Protein AF-A0A930RG86-F1 (afdb_monomer_lite)

Secondary structure (DSSP, 8-state):
-PPPPPPPP-PPPPPPPPP-----SSHHHHHHHHHHHTTT-HHHHHHHHHHHHHH-TT-TTHHHHHHHHHHHHHHTT-HHHHHHHHHHHHHSHHHHT-HHHHHHHHHHHHHHHHHHHHHHHTT-TT--GGGS-HHHHHHHHHHHHTT-

Sequence (148 aa):
VPPCVAAPPVKSPPPAPPPAEHLPDGLDALLDIAYASAEPAPERAVAAYRKALASYPQDSYMPYLVIELSTLYKRLGNYDAALRLFDEALALPIIAKNAVMVQEFRRSRRTLHAVSDMLRARGTPALPFGEVPEDVLAAADRQAGNHT

pLDDT: mean 90.04, std 16.18, range [45.47, 98.81]

Structure (mmCIF, N/CA/C/O backbone):
data_AF-A0A930RG86-F1
#
_entry.id   AF-A0A930RG86-F1
#
loop_
_atom_site.group_PDB
_atom_site.id
_atom_site.type_symbol
_atom_site.label_atom_id
_atom_site.label_alt_id
_atom_site.label_comp_id
_atom_site.label_asym_id
_atom_site.label_entity_id
_atom_site.label_seq_id
_atom_site.pdbx_PDB_ins_code
_atom_site.Cartn_x
_atom_site.Cartn_y
_atom_site.Cartn_z
_atom_site.occupancy
_atom_site.B_iso_or_equiv
_atom_site.auth_seq_id
_atom_site.auth_comp_id
_atom_site.auth_asym_id
_atom_site.auth_atom_id
_atom_site.pdbx_PDB_model_num
ATOM 1 N N . VAL A 1 1 ? -41.980 26.098 -57.674 1.00 45.47 1 VAL A N 1
ATOM 2 C CA . VAL A 1 1 ? -40.842 26.081 -56.725 1.00 45.47 1 VAL A CA 1
ATOM 3 C C . VAL A 1 1 ? -41.325 25.424 -55.439 1.00 45.47 1 VAL A C 1
ATOM 5 O O . VAL A 1 1 ? -42.204 26.013 -54.822 1.00 45.47 1 VAL A O 1
ATOM 8 N N . PRO A 1 2 ? -40.891 24.208 -55.065 1.00 46.38 2 PRO A N 1
ATOM 9 C CA . PRO A 1 2 ? -41.100 23.708 -53.710 1.00 46.38 2 PRO A CA 1
ATOM 10 C C . PRO A 1 2 ? -39.933 24.149 -52.797 1.00 46.38 2 PRO A C 1
ATOM 12 O O . PRO A 1 2 ? -38.849 24.440 -53.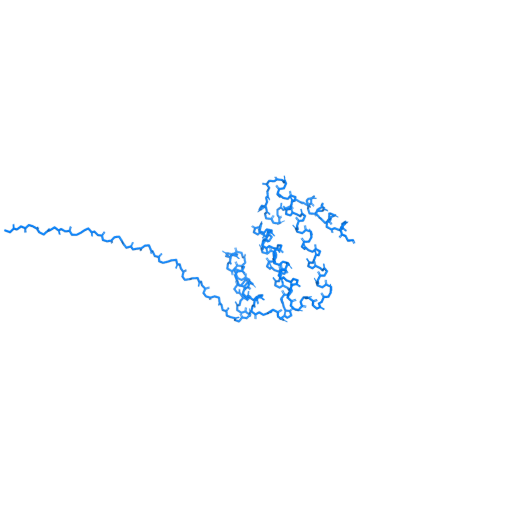311 1.00 46.38 2 PRO A O 1
ATOM 15 N N . PRO A 1 3 ? -40.135 24.250 -51.470 1.00 49.16 3 PRO A N 1
ATOM 16 C CA . PRO A 1 3 ? -39.152 24.826 -50.559 1.00 49.16 3 PRO A CA 1
ATOM 17 C C . PRO A 1 3 ? -38.133 23.777 -50.085 1.00 49.16 3 PRO A C 1
ATOM 19 O O . PRO A 1 3 ? -38.482 22.625 -49.826 1.00 49.16 3 PRO A O 1
ATOM 22 N N . CYS A 1 4 ? -36.869 24.186 -49.952 1.00 48.88 4 CYS A N 1
ATOM 23 C CA . CYS A 1 4 ? -35.814 23.383 -49.335 1.00 48.88 4 CYS A CA 1
ATOM 24 C C . CYS A 1 4 ? -36.135 23.137 -47.855 1.00 48.88 4 CYS A C 1
ATOM 26 O O . CYS A 1 4 ? -36.258 24.082 -47.076 1.00 48.88 4 CYS A O 1
ATOM 28 N N . VAL A 1 5 ? -36.237 21.869 -47.460 1.00 53.41 5 VAL A N 1
ATOM 29 C CA . VAL A 1 5 ? -36.336 21.471 -46.053 1.00 53.41 5 VAL A CA 1
ATOM 30 C C . VAL A 1 5 ? -34.931 21.512 -45.453 1.00 53.41 5 VAL A C 1
ATOM 32 O O . VAL A 1 5 ? -34.033 20.807 -45.909 1.00 53.41 5 VAL A O 1
ATOM 35 N N . ALA A 1 6 ? -34.733 22.375 -44.458 1.00 56.59 6 ALA A N 1
ATOM 36 C CA . ALA A 1 6 ? -33.487 22.484 -43.711 1.00 56.59 6 ALA A CA 1
ATOM 37 C C . ALA A 1 6 ? -33.258 21.227 -42.853 1.00 56.59 6 ALA A C 1
ATOM 39 O O . ALA A 1 6 ? -34.148 20.796 -42.119 1.00 56.59 6 ALA A O 1
ATOM 40 N N . ALA A 1 7 ? -32.061 20.646 -42.944 1.00 54.28 7 ALA A N 1
ATOM 41 C CA . ALA A 1 7 ? -31.630 19.543 -42.089 1.00 54.28 7 ALA A CA 1
ATOM 42 C C . ALA A 1 7 ? -31.360 20.033 -40.647 1.00 54.28 7 ALA A C 1
ATOM 44 O O . ALA A 1 7 ? -30.918 21.171 -40.467 1.00 54.28 7 ALA A O 1
ATOM 45 N N . PRO A 1 8 ? -31.601 19.204 -39.611 1.00 51.31 8 PRO A N 1
ATOM 46 C CA . PRO A 1 8 ? -31.370 19.592 -38.222 1.00 51.31 8 PRO A CA 1
ATOM 47 C C . PRO A 1 8 ? -29.867 19.616 -37.880 1.00 51.31 8 PRO A C 1
ATOM 49 O O . PRO A 1 8 ? -29.079 18.904 -38.509 1.00 51.31 8 PRO A O 1
ATOM 52 N N . PRO A 1 9 ? -29.444 20.402 -36.871 1.00 52.66 9 PRO A N 1
ATOM 53 C CA . PRO A 1 9 ? -28.044 20.498 -36.483 1.00 52.66 9 PRO A CA 1
ATOM 54 C C . PRO A 1 9 ? -27.581 19.188 -35.839 1.00 52.66 9 PRO A C 1
ATOM 56 O O . PRO A 1 9 ? -28.166 18.705 -34.867 1.00 52.66 9 PRO A O 1
ATOM 59 N N . VAL A 1 10 ? -26.507 18.616 -36.380 1.00 58.69 10 VAL A N 1
ATOM 60 C CA . VAL A 1 10 ? -25.837 17.451 -35.803 1.00 58.69 10 VAL A CA 1
ATOM 61 C C . VAL A 1 10 ? -25.215 17.897 -34.477 1.00 58.69 10 VAL A C 1
ATOM 63 O O . VAL A 1 10 ? -24.319 18.739 -34.463 1.00 58.69 10 VAL A O 1
ATOM 66 N N . LYS A 1 11 ? -25.714 17.382 -33.348 1.00 55.94 11 LYS A N 1
ATOM 67 C CA . LYS A 1 11 ? -25.059 17.560 -32.045 1.00 55.94 11 LYS A CA 1
ATOM 68 C C . LYS A 1 11 ? -23.664 16.945 -32.137 1.00 55.94 11 LYS A C 1
ATOM 70 O O . LYS A 1 11 ? -23.545 15.748 -32.391 1.00 55.94 11 LYS A O 1
ATOM 75 N N . SER A 1 12 ? -22.633 17.760 -31.933 1.00 56.28 12 SER A N 1
ATOM 76 C CA . SER A 1 12 ? -21.255 17.290 -31.825 1.00 56.28 12 SER A CA 1
ATOM 77 C C . SER A 1 12 ? -21.159 16.196 -30.753 1.00 56.28 12 SER A C 1
ATOM 79 O O . SER A 1 12 ? -21.779 16.343 -29.692 1.00 56.28 12 SER A O 1
ATOM 81 N N . PRO A 1 13 ? -20.414 15.104 -30.997 1.00 58.22 13 PRO A N 1
ATOM 82 C CA . PRO A 1 13 ? -20.164 14.108 -29.965 1.00 58.22 13 PRO A CA 1
ATOM 83 C C . PRO A 1 13 ? -19.441 14.758 -28.773 1.00 58.22 13 PRO A C 1
ATOM 85 O O . PRO A 1 13 ? -18.711 15.738 -28.963 1.00 58.22 13 PRO A O 1
ATOM 88 N N . PRO A 1 14 ? -19.652 14.252 -27.544 1.00 56.06 14 PRO A N 1
ATOM 89 C CA . PRO A 1 14 ? -18.933 14.749 -26.380 1.00 56.06 14 PRO A CA 1
ATOM 90 C C . PRO A 1 14 ? -17.417 14.609 -26.605 1.00 56.06 14 PRO A C 1
ATOM 92 O O . PRO A 1 14 ? -16.991 13.668 -27.285 1.00 56.06 14 PRO A O 1
ATOM 95 N N . PRO A 1 15 ? -16.602 15.535 -26.069 1.00 52.94 15 PRO A N 1
ATOM 96 C CA . PRO A 1 15 ? -15.154 15.451 -26.188 1.00 52.94 15 PRO A CA 1
ATOM 97 C C . PRO A 1 15 ? -14.675 14.102 -25.647 1.00 52.94 15 PRO A C 1
ATOM 99 O O . PRO A 1 15 ? -15.175 13.620 -24.627 1.00 52.94 15 PRO A O 1
ATOM 102 N N . ALA A 1 16 ? -13.728 13.485 -26.357 1.00 49.38 16 ALA A N 1
ATOM 103 C CA . ALA A 1 16 ? -13.086 12.259 -25.906 1.00 49.38 16 ALA A CA 1
ATOM 104 C C . ALA A 1 16 ? -12.546 12.452 -24.475 1.00 49.38 16 ALA A C 1
ATOM 106 O O . ALA A 1 16 ? -12.092 13.558 -24.155 1.00 49.38 16 ALA A O 1
ATOM 107 N N . PRO A 1 17 ? -12.584 11.414 -23.614 1.00 50.47 17 PRO A N 1
ATOM 108 C CA . PRO A 1 17 ? -11.914 11.490 -22.322 1.00 50.47 17 PRO A CA 1
ATOM 109 C C . PRO A 1 17 ? -10.454 11.906 -22.553 1.00 50.47 17 PRO A C 1
ATOM 111 O O . PRO A 1 17 ? -9.874 11.501 -23.570 1.00 50.47 17 PRO A O 1
ATOM 114 N N . PRO A 1 18 ? -9.864 12.733 -21.668 1.00 49.72 18 PRO A N 1
ATOM 115 C CA . PRO A 1 18 ? -8.477 13.144 -21.824 1.00 49.72 18 PRO A CA 1
ATOM 116 C C . PRO A 1 18 ? -7.616 11.888 -22.011 1.00 49.72 18 PRO A C 1
ATOM 118 O O . PRO A 1 18 ? -7.902 10.869 -21.368 1.00 49.72 18 PRO A O 1
ATOM 121 N N . PRO A 1 19 ? -6.619 11.913 -22.916 1.00 51.97 19 PRO A N 1
ATOM 122 C CA . PRO A 1 19 ? -5.747 10.767 -23.108 1.00 51.97 19 PRO A CA 1
ATOM 123 C C . PRO A 1 19 ? -5.214 10.378 -21.736 1.00 51.97 19 PRO A C 1
ATOM 125 O O . PRO A 1 19 ? -4.702 11.242 -21.025 1.00 51.97 19 PRO A O 1
ATOM 128 N N . ALA A 1 20 ? -5.399 9.112 -21.351 1.00 54.12 20 ALA A N 1
ATOM 129 C CA . ALA A 1 20 ? -4.788 8.563 -20.151 1.00 54.12 20 ALA A CA 1
ATOM 130 C C . ALA A 1 20 ? -3.313 8.962 -20.206 1.00 54.12 20 ALA A C 1
ATOM 132 O O . ALA A 1 20 ? -2.601 8.513 -21.107 1.00 54.12 20 ALA A O 1
ATOM 133 N N . GLU A 1 21 ? -2.911 9.914 -19.361 1.00 62.53 21 GLU A N 1
ATOM 134 C CA . GLU A 1 21 ? -1.600 10.540 -19.455 1.00 62.53 21 GLU A CA 1
ATOM 135 C C . GLU A 1 21 ? -0.562 9.428 -19.426 1.00 62.53 21 GLU A C 1
ATOM 137 O O . GLU A 1 21 ? -0.451 8.698 -18.439 1.00 62.53 21 GLU A O 1
ATOM 142 N N . HIS A 1 22 ? 0.140 9.249 -20.544 1.00 82.88 22 HIS A N 1
ATOM 143 C CA . HIS A 1 22 ? 1.054 8.134 -20.699 1.00 82.88 22 HIS A CA 1
ATOM 144 C C . HIS A 1 22 ? 2.165 8.302 -19.662 1.00 82.88 22 HIS A C 1
ATOM 146 O O . HIS A 1 22 ? 2.925 9.270 -19.708 1.00 82.88 22 HIS A O 1
ATOM 152 N N . LEU A 1 23 ? 2.215 7.405 -18.678 1.00 93.06 23 LEU A N 1
ATOM 153 C CA . LEU A 1 23 ? 3.267 7.436 -17.671 1.00 93.06 23 LEU A CA 1
ATOM 154 C C . LEU A 1 23 ? 4.611 7.116 -18.342 1.00 93.06 23 LEU A C 1
ATOM 156 O O . LEU A 1 23 ? 4.650 6.223 -19.195 1.00 93.06 23 LEU A O 1
ATOM 160 N N . PRO A 1 24 ? 5.710 7.780 -17.948 1.00 95.56 24 PRO A N 1
ATOM 161 C CA . PRO A 1 24 ? 7.042 7.468 -18.454 1.00 95.56 24 PRO A CA 1
ATOM 162 C C . PRO A 1 24 ? 7.439 6.034 -18.083 1.00 95.56 24 PRO A C 1
ATOM 164 O O . PRO A 1 24 ? 6.812 5.406 -17.230 1.00 95.56 24 PRO A O 1
ATOM 167 N N . ASP A 1 25 ? 8.460 5.492 -18.742 1.00 94.56 25 ASP A N 1
ATOM 168 C CA . ASP A 1 25 ? 8.983 4.162 -18.404 1.00 94.56 25 ASP A CA 1
ATOM 169 C C . ASP A 1 25 ? 10.068 4.228 -17.329 1.00 94.56 25 ASP A C 1
ATOM 171 O O . ASP A 1 25 ? 10.147 3.326 -16.505 1.00 94.56 25 ASP A O 1
ATOM 175 N N . GLY A 1 26 ? 10.866 5.302 -17.314 1.00 97.12 26 GLY A N 1
ATOM 176 C CA . GLY A 1 26 ? 11.996 5.464 -16.400 1.00 97.12 26 GLY A CA 1
ATOM 177 C C . GLY A 1 26 ? 11.574 5.565 -14.935 1.00 97.12 26 GLY A C 1
ATOM 178 O O . GLY A 1 26 ? 10.696 6.363 -14.605 1.00 97.12 26 GLY A O 1
ATOM 179 N N . LEU A 1 27 ? 12.243 4.795 -14.069 1.00 97.44 27 LEU A N 1
ATOM 180 C CA . LEU A 1 27 ? 11.987 4.766 -12.627 1.00 97.44 27 LEU A CA 1
ATOM 181 C C . LEU A 1 27 ? 11.993 6.174 -12.021 1.00 97.44 27 LEU A C 1
ATOM 183 O O . LEU A 1 27 ? 10.994 6.560 -11.430 1.00 97.44 27 LEU A O 1
ATOM 187 N N . ASP A 1 28 ? 13.045 6.964 -12.237 1.00 97.75 28 ASP A N 1
ATOM 188 C CA . ASP A 1 28 ? 13.160 8.315 -11.664 1.00 97.75 28 ASP A CA 1
ATOM 189 C C . ASP A 1 28 ? 11.967 9.208 -12.038 1.00 97.75 28 ASP A C 1
ATOM 191 O O . ASP A 1 28 ? 11.327 9.800 -11.174 1.00 97.75 28 ASP A O 1
ATOM 195 N N . ALA A 1 29 ? 11.580 9.217 -13.315 1.00 97.62 29 ALA A N 1
ATOM 196 C CA . ALA A 1 29 ? 10.449 10.010 -13.789 1.00 97.62 29 ALA A CA 1
ATOM 197 C C . ALA A 1 29 ? 9.101 9.515 -13.229 1.00 97.62 29 ALA A C 1
ATOM 199 O O . ALA A 1 29 ? 8.188 10.310 -12.998 1.00 97.62 29 ALA A O 1
ATOM 200 N N . LEU A 1 30 ? 8.959 8.204 -13.003 1.00 98.06 30 LEU A N 1
ATOM 201 C CA . LEU A 1 30 ? 7.796 7.649 -12.311 1.00 98.06 30 LEU A CA 1
ATOM 202 C C . LEU A 1 30 ? 7.741 8.121 -10.858 1.00 98.06 30 LEU A C 1
ATOM 204 O O . LEU A 1 30 ? 6.660 8.461 -10.381 1.00 98.06 30 LEU A O 1
ATOM 208 N N . LEU A 1 31 ? 8.881 8.177 -10.169 1.00 97.88 31 LEU A N 1
ATOM 209 C CA . LEU A 1 31 ? 8.954 8.662 -8.793 1.00 97.88 31 LEU A CA 1
ATOM 210 C C . LEU A 1 31 ? 8.648 10.155 -8.700 1.00 97.88 31 LEU A C 1
ATOM 212 O O . LEU A 1 31 ? 7.836 10.542 -7.862 1.00 97.88 31 LEU A O 1
ATOM 216 N N . ASP A 1 32 ? 9.200 10.972 -9.596 1.00 98.00 32 ASP A N 1
ATOM 217 C CA . ASP A 1 32 ? 8.900 12.406 -9.665 1.00 98.00 32 ASP A CA 1
ATOM 218 C C . ASP A 1 32 ? 7.395 12.654 -9.815 1.00 98.00 32 ASP A C 1
ATOM 220 O O . ASP A 1 32 ? 6.806 13.453 -9.083 1.00 98.00 32 ASP A O 1
ATOM 224 N N . ILE A 1 33 ? 6.740 11.915 -10.719 1.00 97.38 33 ILE A N 1
ATOM 225 C CA . ILE A 1 33 ? 5.284 11.986 -10.893 1.00 97.38 33 ILE A CA 1
ATOM 226 C C . ILE A 1 33 ? 4.565 11.532 -9.627 1.00 97.38 33 ILE A C 1
ATOM 228 O O . ILE A 1 33 ? 3.600 12.184 -9.220 1.00 97.38 33 ILE A O 1
ATOM 232 N N . ALA A 1 34 ? 4.997 10.426 -9.021 1.00 97.38 34 ALA A N 1
ATOM 233 C CA . ALA A 1 34 ? 4.343 9.874 -7.847 1.00 97.38 34 ALA A CA 1
ATOM 234 C C . ALA A 1 34 ? 4.370 10.855 -6.670 1.00 97.38 34 ALA A C 1
ATOM 236 O O . ALA A 1 34 ? 3.322 11.132 -6.088 1.00 97.38 34 ALA A O 1
ATOM 237 N N . TYR A 1 35 ? 5.525 11.461 -6.388 1.00 96.75 35 TYR A N 1
ATOM 238 C CA . TYR A 1 35 ? 5.657 12.454 -5.325 1.00 96.75 35 TYR A CA 1
ATOM 239 C C . TYR A 1 35 ? 4.892 13.739 -5.628 1.00 96.75 35 TYR A C 1
ATOM 241 O O . TYR A 1 35 ? 4.134 14.211 -4.781 1.00 96.75 35 TYR A O 1
ATOM 249 N N . ALA A 1 36 ? 5.028 14.283 -6.841 1.00 97.38 36 ALA A N 1
ATOM 250 C CA . ALA A 1 36 ? 4.334 15.511 -7.223 1.00 97.38 36 ALA A CA 1
ATOM 251 C C . ALA A 1 36 ? 2.803 15.350 -7.212 1.00 97.38 36 ALA A C 1
ATOM 253 O O . ALA A 1 36 ? 2.080 16.315 -6.969 1.00 97.38 36 ALA A O 1
ATOM 254 N N . SER A 1 37 ? 2.307 14.134 -7.461 1.00 96.75 37 SER A N 1
ATOM 255 C CA . SER A 1 37 ? 0.872 13.853 -7.573 1.00 96.75 37 SER A CA 1
ATOM 256 C C . SER A 1 37 ? 0.243 13.315 -6.286 1.00 96.75 37 SER A C 1
ATOM 258 O O . SER A 1 37 ? -0.977 13.224 -6.226 1.00 96.75 37 SER A O 1
ATOM 260 N N . ALA A 1 38 ? 1.022 12.964 -5.255 1.00 96.12 38 ALA A N 1
ATOM 261 C CA . ALA A 1 38 ? 0.523 12.224 -4.089 1.00 96.12 38 ALA A CA 1
ATOM 262 C C . ALA A 1 38 ? -0.653 12.907 -3.366 1.00 96.12 38 ALA A C 1
ATOM 264 O O . ALA A 1 38 ? -1.573 12.223 -2.915 1.00 96.12 38 ALA A O 1
ATOM 265 N N . GLU A 1 39 ? -0.631 14.236 -3.267 1.00 94.44 39 GLU A N 1
ATOM 266 C CA . GLU A 1 39 ? -1.716 15.037 -2.687 1.00 94.44 39 GLU A CA 1
ATOM 267 C C . GLU A 1 39 ? -2.703 15.582 -3.737 1.00 94.44 39 GLU A C 1
ATOM 269 O O . GLU A 1 39 ? -3.905 15.379 -3.569 1.00 94.44 39 GLU A O 1
ATOM 274 N N . PRO A 1 40 ? -2.268 16.248 -4.830 1.00 95.94 40 PRO A N 1
ATOM 275 C CA . PRO A 1 40 ? -3.212 16.891 -5.750 1.00 95.94 40 PRO A CA 1
ATOM 276 C C . PRO A 1 40 ? -3.931 15.919 -6.699 1.00 95.94 40 PRO A C 1
ATOM 278 O O . PRO A 1 40 ? -4.970 16.275 -7.250 1.00 95.94 40 PRO A O 1
ATOM 281 N N . ALA A 1 41 ? -3.377 14.725 -6.931 1.00 96.69 41 ALA A N 1
ATOM 282 C CA . ALA A 1 41 ? -3.915 13.723 -7.851 1.00 96.69 41 ALA A C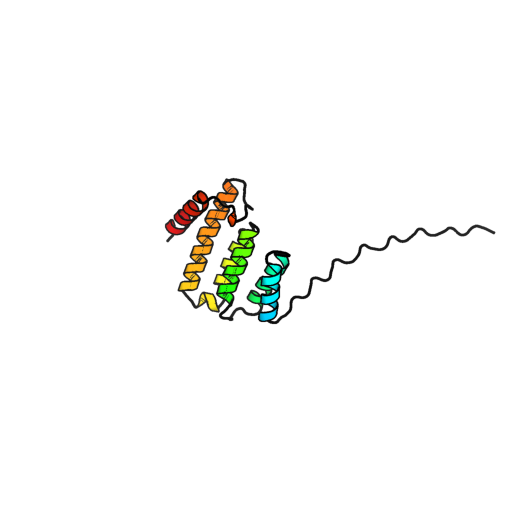A 1
ATOM 283 C C . ALA A 1 41 ? -3.500 12.303 -7.405 1.00 96.69 41 ALA A C 1
ATOM 285 O O . ALA A 1 41 ? -2.687 11.647 -8.072 1.00 96.69 41 ALA A O 1
ATOM 286 N N . PRO A 1 42 ? -4.009 11.817 -6.260 1.00 95.50 42 PRO A N 1
ATOM 287 C CA . PRO A 1 42 ? -3.535 10.583 -5.639 1.00 95.50 42 PRO A CA 1
ATOM 288 C C . PRO A 1 42 ? -3.672 9.353 -6.548 1.00 95.50 42 PRO A C 1
ATOM 290 O O . PRO A 1 42 ? -2.834 8.456 -6.494 1.00 95.50 42 PRO A O 1
ATOM 293 N N . GLU A 1 43 ? -4.655 9.310 -7.447 1.00 95.44 43 GLU A N 1
ATOM 294 C CA . GLU A 1 43 ? -4.810 8.233 -8.432 1.00 95.44 43 GLU A CA 1
ATOM 295 C C . GLU A 1 43 ? -3.646 8.195 -9.432 1.00 95.44 43 GLU A C 1
ATOM 297 O O . GLU A 1 43 ? -3.189 7.114 -9.815 1.00 95.44 43 GLU A O 1
ATOM 302 N N . ARG A 1 44 ? -3.119 9.364 -9.820 1.00 96.31 44 ARG A N 1
ATOM 303 C CA . ARG A 1 44 ? -1.940 9.479 -10.690 1.00 96.31 44 ARG A CA 1
ATOM 304 C C . ARG A 1 44 ? -0.685 8.999 -9.968 1.00 96.31 44 ARG A C 1
ATOM 306 O O . ARG A 1 44 ? 0.113 8.274 -10.562 1.00 96.31 44 ARG A O 1
ATOM 313 N N . ALA A 1 45 ? -0.544 9.323 -8.682 1.00 97.88 45 ALA A N 1
ATOM 314 C CA . ALA A 1 45 ? 0.546 8.801 -7.863 1.00 97.88 45 ALA A CA 1
ATOM 315 C C . ALA A 1 45 ? 0.471 7.277 -7.693 1.00 97.88 45 ALA A C 1
ATOM 317 O O . ALA A 1 45 ? 1.473 6.585 -7.882 1.00 97.88 45 ALA A O 1
ATOM 318 N N . VAL A 1 46 ? -0.724 6.736 -7.427 1.00 98.25 46 VAL A N 1
ATOM 319 C CA . VAL A 1 46 ? -0.958 5.284 -7.383 1.00 98.25 46 VAL A CA 1
ATOM 320 C C . VAL A 1 46 ? -0.540 4.631 -8.700 1.00 98.25 46 VAL A C 1
ATOM 322 O O . VAL A 1 46 ? 0.167 3.624 -8.679 1.00 98.25 46 VAL A O 1
ATOM 325 N N . ALA A 1 47 ? -0.949 5.189 -9.842 1.00 97.62 47 ALA A N 1
ATOM 326 C CA . ALA A 1 47 ? -0.611 4.639 -11.150 1.00 97.62 47 ALA A CA 1
ATOM 327 C C . ALA A 1 47 ? 0.909 4.630 -11.399 1.00 97.62 47 ALA A C 1
ATOM 329 O O . ALA A 1 47 ? 1.446 3.626 -11.873 1.00 97.62 47 ALA A O 1
ATOM 330 N N . ALA A 1 48 ? 1.611 5.702 -11.020 1.00 98.12 48 ALA A N 1
ATOM 331 C CA . ALA A 1 48 ? 3.061 5.804 -11.153 1.00 98.12 48 ALA A CA 1
ATOM 332 C C . ALA A 1 48 ? 3.808 4.791 -10.266 1.00 98.12 48 ALA A C 1
ATOM 334 O O . ALA A 1 48 ? 4.634 4.030 -10.776 1.00 98.12 48 ALA A O 1
ATOM 335 N N . TYR A 1 49 ? 3.459 4.687 -8.977 1.00 98.38 49 TYR A N 1
ATOM 336 C CA . TYR A 1 49 ? 4.050 3.682 -8.084 1.00 98.38 49 TYR A CA 1
ATOM 337 C C . TYR A 1 49 ? 3.769 2.248 -8.550 1.00 98.38 49 TYR A C 1
ATOM 339 O O . TYR A 1 49 ? 4.664 1.403 -8.526 1.00 98.38 49 TYR A O 1
ATOM 347 N N . ARG A 1 50 ? 2.548 1.956 -9.018 1.00 98.19 50 ARG A N 1
ATOM 348 C CA . ARG A 1 50 ? 2.197 0.628 -9.548 1.00 98.19 50 ARG A CA 1
ATOM 349 C C . ARG A 1 50 ? 3.010 0.280 -10.791 1.00 98.19 50 ARG A C 1
ATOM 351 O O . ARG A 1 50 ? 3.510 -0.840 -10.881 1.00 98.19 50 ARG A O 1
ATOM 358 N N . LYS A 1 51 ? 3.191 1.227 -11.719 1.00 97.88 51 LYS A N 1
ATOM 359 C CA . LYS A 1 51 ? 4.042 1.014 -12.896 1.00 97.88 51 LYS A CA 1
ATOM 360 C C . LYS A 1 51 ? 5.499 0.776 -12.496 1.00 97.88 51 LYS A C 1
ATOM 362 O O . LYS A 1 51 ? 6.118 -0.127 -13.056 1.00 97.88 51 LYS A O 1
ATOM 367 N N . ALA A 1 52 ? 6.018 1.504 -11.505 1.00 98.06 52 ALA A N 1
ATOM 368 C CA . ALA A 1 52 ? 7.374 1.300 -10.998 1.00 98.06 52 ALA A CA 1
ATOM 369 C C . ALA A 1 52 ? 7.559 -0.113 -10.413 1.00 98.06 52 ALA A C 1
ATOM 371 O O . ALA A 1 52 ? 8.464 -0.829 -10.837 1.00 98.06 52 ALA A O 1
ATOM 372 N N . LEU A 1 53 ? 6.652 -0.556 -9.532 1.00 97.44 53 LEU A N 1
ATOM 373 C CA . LEU A 1 53 ? 6.691 -1.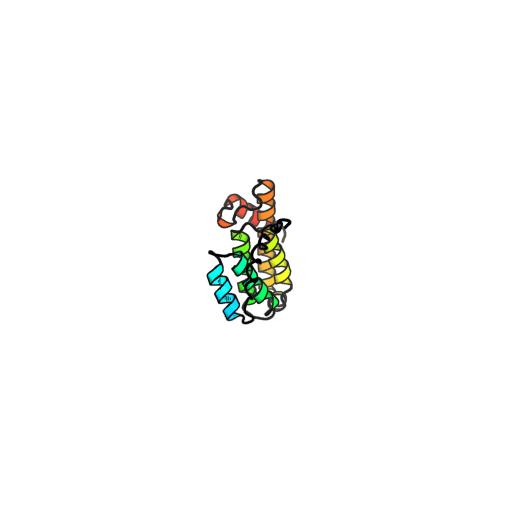901 -8.936 1.00 97.44 53 LEU A CA 1
ATOM 374 C C . LEU A 1 53 ? 6.637 -3.017 -9.989 1.00 97.44 53 LEU A C 1
ATOM 376 O O . LEU A 1 53 ? 7.345 -4.016 -9.870 1.00 97.44 53 LEU A O 1
ATOM 380 N N . ALA A 1 54 ? 5.817 -2.844 -11.028 1.00 96.75 54 ALA A N 1
ATOM 381 C CA . ALA A 1 54 ? 5.689 -3.819 -12.108 1.00 96.75 54 ALA A CA 1
ATOM 382 C C . ALA A 1 54 ? 6.908 -3.842 -13.046 1.00 96.75 54 ALA A C 1
ATOM 384 O O . ALA A 1 54 ? 7.295 -4.908 -13.524 1.00 96.75 54 ALA A O 1
ATOM 385 N N . SER A 1 55 ? 7.509 -2.680 -13.316 1.00 96.94 55 SER A N 1
ATOM 386 C CA . SER A 1 55 ? 8.590 -2.541 -14.304 1.00 96.94 55 SER A CA 1
ATOM 387 C C . SER A 1 55 ? 9.973 -2.841 -13.718 1.00 96.94 55 SER A C 1
ATOM 389 O O . SER A 1 55 ? 10.870 -3.253 -14.450 1.00 96.94 55 SER A O 1
ATOM 391 N N . TYR A 1 56 ? 10.142 -2.682 -12.401 1.00 97.06 56 TYR A N 1
ATOM 392 C CA . TYR A 1 56 ? 11.434 -2.784 -11.716 1.00 97.06 56 TYR A CA 1
ATOM 393 C C . TYR A 1 56 ? 11.431 -3.769 -10.526 1.00 97.06 56 TYR A C 1
ATOM 395 O O . TYR A 1 56 ? 11.952 -3.446 -9.461 1.00 97.06 56 TYR A O 1
ATOM 403 N N . PRO A 1 57 ? 10.922 -5.010 -10.664 1.00 95.25 57 PRO A N 1
ATOM 404 C CA . PRO A 1 57 ? 10.642 -5.907 -9.529 1.00 95.25 57 PRO A CA 1
ATOM 405 C C . PRO A 1 57 ? 11.876 -6.387 -8.734 1.00 95.25 57 PRO A C 1
ATOM 407 O O . PRO A 1 57 ? 11.732 -7.020 -7.687 1.00 95.25 57 PRO A O 1
ATOM 410 N N . GLN A 1 58 ? 13.087 -6.144 -9.241 1.00 95.19 58 GLN A N 1
ATOM 411 C CA . GLN A 1 58 ? 14.361 -6.515 -8.608 1.00 95.19 58 GLN A CA 1
ATOM 412 C C . GLN A 1 58 ? 15.095 -5.319 -7.992 1.00 95.19 58 GLN A C 1
ATOM 414 O O . GLN A 1 58 ? 16.131 -5.513 -7.358 1.00 95.19 58 GLN A O 1
ATOM 419 N N . ASP A 1 59 ? 14.607 -4.097 -8.206 1.00 96.56 59 ASP A N 1
ATOM 420 C CA . ASP A 1 59 ? 15.299 -2.899 -7.749 1.00 96.56 59 ASP A CA 1
ATOM 421 C C . ASP A 1 59 ? 15.282 -2.815 -6.215 1.00 96.56 59 ASP A C 1
ATOM 423 O O . ASP A 1 59 ? 14.269 -3.085 -5.559 1.00 96.56 59 ASP A O 1
ATOM 427 N N . SER A 1 60 ? 16.416 -2.433 -5.627 1.00 95.25 60 SER A N 1
ATOM 428 C CA . SER A 1 60 ? 16.565 -2.294 -4.176 1.00 95.25 60 SER A CA 1
ATOM 429 C C . SER A 1 60 ? 15.626 -1.258 -3.556 1.00 95.25 60 SER A C 1
ATOM 431 O O . SER A 1 60 ? 15.397 -1.298 -2.349 1.00 95.25 60 SER A O 1
ATOM 433 N N . TYR A 1 61 ? 15.069 -0.351 -4.361 1.00 95.62 61 TYR A N 1
ATOM 434 C CA . TYR A 1 61 ? 14.134 0.679 -3.930 1.00 95.62 61 TYR A CA 1
ATOM 435 C C . TYR A 1 61 ? 12.690 0.165 -3.779 1.00 95.62 61 TYR A C 1
ATOM 437 O O . TYR A 1 61 ? 11.882 0.789 -3.090 1.00 95.62 61 TYR A O 1
ATOM 445 N N . MET A 1 62 ? 12.343 -0.994 -4.356 1.00 97.00 62 MET A N 1
ATOM 446 C CA . MET A 1 62 ? 10.966 -1.517 -4.339 1.00 97.00 62 MET A CA 1
ATOM 447 C C . MET A 1 62 ? 10.359 -1.691 -2.934 1.00 97.00 62 MET A C 1
ATOM 449 O O . MET A 1 62 ? 9.196 -1.322 -2.764 1.00 97.00 62 MET A O 1
ATOM 453 N N . PRO A 1 63 ? 11.078 -2.183 -1.900 1.00 97.62 63 PRO A N 1
ATOM 454 C CA . PRO A 1 63 ? 10.525 -2.269 -0.547 1.00 97.62 63 PRO A CA 1
ATOM 455 C C . PRO A 1 63 ? 10.072 -0.911 0.002 1.00 97.62 63 PRO A C 1
ATOM 457 O O . PRO A 1 63 ? 9.043 -0.830 0.669 1.00 97.62 63 PRO A O 1
ATOM 460 N N . TYR A 1 64 ? 10.803 0.160 -0.311 1.00 96.88 64 TYR A N 1
ATOM 461 C CA . TYR A 1 64 ? 10.424 1.511 0.086 1.00 96.88 64 TYR A CA 1
ATOM 462 C C . TYR A 1 64 ? 9.167 1.979 -0.664 1.00 96.88 64 TYR A C 1
ATOM 464 O O . TYR A 1 64 ? 8.235 2.487 -0.043 1.00 96.88 64 TYR A O 1
ATOM 472 N N . LEU A 1 65 ? 9.061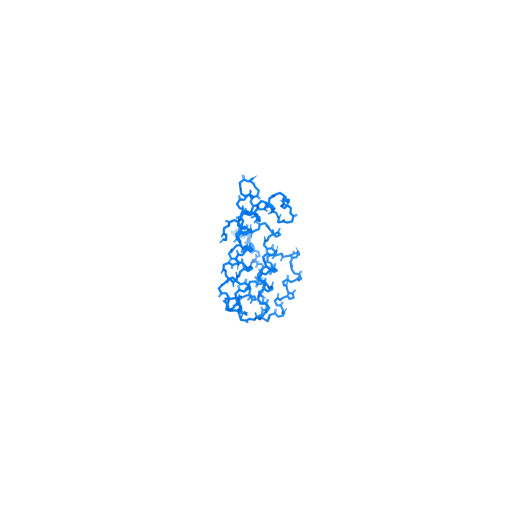 1.696 -1.967 1.00 97.88 65 LEU A N 1
ATOM 473 C CA . LEU A 1 65 ? 7.854 2.021 -2.741 1.00 97.88 65 LEU A CA 1
ATOM 474 C C . LEU A 1 65 ? 6.599 1.299 -2.256 1.00 97.88 65 LEU A C 1
ATOM 476 O O . LEU A 1 65 ? 5.511 1.872 -2.285 1.00 97.88 65 LEU A O 1
ATOM 480 N N . VAL A 1 66 ? 6.734 0.056 -1.789 1.00 98.56 66 VAL A N 1
ATOM 481 C CA . VAL A 1 66 ? 5.624 -0.671 -1.159 1.00 98.56 66 VAL A CA 1
ATOM 482 C C . VAL A 1 66 ? 5.124 0.088 0.073 1.00 98.56 66 VAL A C 1
ATOM 484 O O . VAL A 1 66 ? 3.913 0.205 0.261 1.00 98.56 66 VAL A O 1
ATOM 487 N N . ILE A 1 67 ? 6.027 0.643 0.888 1.00 98.12 67 ILE A N 1
ATOM 488 C CA . ILE A 1 67 ? 5.657 1.433 2.070 1.00 98.12 67 ILE A CA 1
ATOM 489 C C . ILE A 1 67 ? 4.926 2.713 1.649 1.00 98.12 67 ILE A C 1
ATOM 491 O O . ILE A 1 67 ? 3.824 2.958 2.145 1.00 98.12 67 ILE A O 1
ATOM 495 N N . GLU A 1 68 ? 5.473 3.480 0.704 1.00 98.19 68 GLU A N 1
ATOM 496 C CA . GLU A 1 68 ? 4.862 4.730 0.224 1.00 98.19 68 GLU A CA 1
ATOM 497 C C . GLU A 1 68 ? 3.469 4.502 -0.370 1.00 98.19 68 GLU A C 1
ATOM 499 O O . GLU A 1 68 ? 2.489 5.141 0.026 1.00 98.19 68 GLU A O 1
ATOM 504 N N . LEU A 1 69 ? 3.335 3.510 -1.252 1.00 98.69 69 LEU A N 1
ATOM 505 C CA . LEU A 1 69 ? 2.051 3.189 -1.860 1.00 98.69 69 LEU A CA 1
ATOM 506 C C . LEU A 1 69 ? 1.048 2.645 -0.828 1.00 98.69 69 LEU A C 1
ATOM 508 O O . LEU A 1 69 ? -0.143 2.952 -0.910 1.00 98.69 69 LEU A O 1
ATOM 512 N N . SER A 1 70 ? 1.501 1.889 0.180 1.00 98.69 70 SER A N 1
ATOM 513 C CA . SER A 1 70 ? 0.628 1.457 1.280 1.00 98.69 70 SER A CA 1
ATOM 514 C C . SER A 1 70 ? 0.120 2.645 2.103 1.00 98.69 70 SER A C 1
ATOM 516 O O . SER A 1 70 ? -1.062 2.687 2.448 1.00 98.69 70 SER A O 1
ATOM 518 N N . THR A 1 71 ? 0.974 3.639 2.367 1.00 98.25 71 THR A N 1
ATOM 519 C CA . THR A 1 71 ? 0.614 4.876 3.073 1.00 98.25 71 THR A CA 1
ATOM 520 C C . THR A 1 71 ? -0.403 5.681 2.277 1.00 98.25 71 THR A C 1
ATOM 522 O O . THR A 1 71 ? -1.403 6.128 2.841 1.00 98.25 71 THR A O 1
ATOM 525 N N . LEU A 1 72 ? -0.210 5.795 0.962 1.00 98.56 72 LEU A N 1
ATOM 526 C CA . LEU A 1 72 ? -1.156 6.453 0.067 1.00 98.56 72 LEU A CA 1
ATOM 527 C C . LEU A 1 72 ? -2.525 5.758 0.086 1.00 98.56 72 LEU A C 1
ATOM 529 O O . LEU A 1 72 ? -3.542 6.410 0.314 1.00 98.56 72 LEU A O 1
ATOM 533 N N . TYR A 1 73 ? -2.573 4.430 -0.052 1.00 98.81 73 TYR A N 1
ATOM 534 C CA . TYR A 1 73 ? -3.837 3.689 0.043 1.00 98.81 73 TYR A CA 1
ATOM 535 C C . TYR A 1 73 ? -4.525 3.846 1.400 1.00 98.81 73 TYR A C 1
ATOM 537 O O . TYR A 1 73 ? -5.739 4.029 1.453 1.00 98.81 73 TYR A O 1
ATOM 545 N N . LYS A 1 74 ? -3.758 3.820 2.492 1.00 98.62 74 LYS A N 1
ATOM 546 C CA . LYS A 1 74 ? -4.254 4.054 3.853 1.00 98.62 74 LYS A CA 1
ATOM 547 C C . LYS A 1 74 ? -4.859 5.451 4.012 1.00 98.62 74 LYS A C 1
ATOM 549 O O . LYS A 1 74 ? -5.925 5.582 4.609 1.00 98.62 74 LYS A O 1
ATOM 554 N N . ARG A 1 75 ? -4.220 6.488 3.461 1.00 98.00 75 ARG A N 1
ATOM 555 C CA . ARG A 1 75 ? -4.752 7.862 3.464 1.00 98.00 75 ARG A CA 1
ATOM 556 C C . ARG A 1 75 ? -6.068 7.963 2.692 1.00 98.00 75 ARG A C 1
ATOM 558 O O . ARG A 1 75 ? -6.978 8.639 3.144 1.00 98.00 75 ARG A O 1
ATOM 565 N N . LEU A 1 76 ? -6.194 7.233 1.587 1.00 98.00 76 LEU A N 1
ATOM 566 C CA . LEU A 1 76 ? -7.427 7.153 0.796 1.00 98.00 76 LEU A CA 1
ATOM 567 C C . LEU A 1 76 ? -8.514 6.259 1.426 1.00 98.00 76 LEU A C 1
ATOM 569 O O . LEU A 1 76 ? -9.556 6.052 0.809 1.00 98.00 76 LEU A O 1
ATOM 573 N N . GLY A 1 77 ? -8.264 5.653 2.594 1.00 98.31 77 GLY A N 1
ATOM 574 C CA . GLY A 1 77 ? -9.172 4.675 3.205 1.00 98.31 77 GLY A CA 1
ATOM 575 C C . GLY A 1 77 ? -9.308 3.370 2.405 1.00 98.31 77 GLY A C 1
ATOM 576 O O . GLY A 1 77 ? -10.197 2.562 2.668 1.00 98.31 77 GLY A O 1
ATOM 577 N N . ASN A 1 78 ? -8.437 3.130 1.419 1.00 98.50 78 ASN A N 1
ATOM 578 C CA . ASN A 1 78 ? -8.493 1.969 0.535 1.00 98.50 78 ASN A CA 1
ATOM 579 C C . ASN A 1 78 ? -7.679 0.795 1.101 1.00 98.50 78 ASN A C 1
ATOM 581 O O . ASN A 1 78 ? -6.634 0.399 0.574 1.00 98.50 78 ASN A O 1
ATOM 585 N N . TYR A 1 79 ? -8.172 0.234 2.202 1.00 98.62 79 TYR A N 1
ATOM 586 C CA . TYR A 1 79 ? -7.514 -0.860 2.917 1.00 98.62 79 TYR A CA 1
ATOM 587 C C . TYR A 1 79 ? -7.362 -2.133 2.081 1.00 98.62 79 TYR A C 1
ATOM 589 O O . TYR A 1 79 ? -6.338 -2.807 2.174 1.00 98.62 79 TYR A O 1
ATOM 597 N N . ASP A 1 80 ? -8.323 -2.430 1.207 1.00 98.56 80 ASP A N 1
ATOM 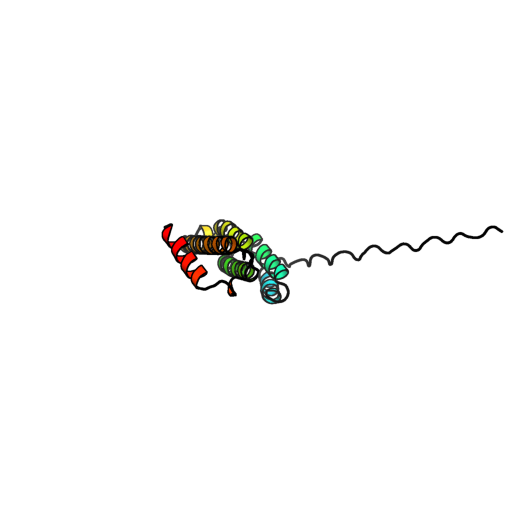598 C CA . ASP A 1 80 ? -8.266 -3.614 0.345 1.00 98.56 80 ASP A CA 1
ATOM 599 C C . ASP A 1 80 ? -7.131 -3.529 -0.680 1.00 98.56 80 ASP A C 1
ATOM 601 O O . ASP A 1 80 ? -6.432 -4.516 -0.925 1.00 98.56 80 ASP A O 1
ATOM 605 N N . ALA A 1 81 ? -6.893 -2.350 -1.265 1.00 98.56 81 ALA A N 1
ATOM 606 C CA . ALA A 1 81 ? -5.769 -2.161 -2.175 1.00 98.56 81 ALA A CA 1
ATOM 607 C C . ALA A 1 81 ? -4.415 -2.240 -1.454 1.00 98.56 81 ALA A C 1
ATOM 609 O O . ALA A 1 81 ? -3.476 -2.811 -2.012 1.00 98.56 81 ALA A O 1
ATOM 610 N N . ALA A 1 82 ? -4.324 -1.733 -0.221 1.00 98.69 82 ALA A N 1
ATOM 611 C CA . ALA A 1 82 ? -3.125 -1.856 0.606 1.00 98.69 82 ALA A CA 1
ATOM 612 C C . ALA A 1 82 ? -2.841 -3.313 1.020 1.00 98.69 82 ALA A C 1
ATOM 614 O O . ALA A 1 82 ? -1.695 -3.752 0.981 1.00 98.69 82 ALA A O 1
ATOM 615 N N . LEU A 1 83 ? -3.870 -4.092 1.368 1.00 98.75 83 LEU A N 1
ATOM 616 C CA . LEU A 1 83 ? -3.714 -5.513 1.694 1.00 98.75 83 LEU A CA 1
ATOM 617 C C . LEU A 1 83 ? -3.244 -6.325 0.482 1.00 98.75 83 LEU A C 1
ATOM 619 O O . LEU A 1 83 ? -2.276 -7.076 0.599 1.00 98.75 83 LEU A O 1
ATOM 623 N N . ARG A 1 84 ? -3.856 -6.110 -0.694 1.00 98.69 84 ARG A N 1
ATOM 624 C CA . ARG A 1 84 ? -3.396 -6.728 -1.951 1.00 98.69 84 ARG A CA 1
ATOM 625 C C . ARG A 1 84 ? -1.965 -6.329 -2.301 1.00 98.69 84 ARG A C 1
ATOM 627 O O . ARG A 1 84 ? -1.188 -7.178 -2.718 1.00 98.69 84 ARG A O 1
ATOM 634 N N . LEU A 1 85 ? -1.598 -5.064 -2.084 1.00 98.75 85 LEU A N 1
ATOM 635 C CA . LEU A 1 85 ? -0.229 -4.597 -2.291 1.00 98.75 85 LEU A CA 1
ATOM 636 C C . LEU A 1 85 ? 0.774 -5.379 -1.435 1.00 98.75 85 LEU A C 1
ATOM 638 O O . LEU A 1 85 ? 1.824 -5.748 -1.946 1.00 98.75 85 LEU A O 1
ATOM 642 N N . PHE A 1 86 ? 0.472 -5.657 -0.162 1.00 98.62 86 PHE A N 1
ATOM 643 C CA . PHE A 1 86 ? 1.368 -6.472 0.663 1.00 98.62 86 PHE A CA 1
ATOM 644 C C . PHE A 1 86 ? 1.487 -7.913 0.153 1.00 98.62 86 PHE A C 1
ATOM 646 O O . PHE A 1 86 ? 2.580 -8.473 0.203 1.00 98.62 86 PHE A O 1
ATOM 653 N N . ASP A 1 87 ? 0.407 -8.503 -0.367 1.00 98.31 87 ASP A N 1
ATOM 654 C CA . ASP A 1 87 ? 0.455 -9.836 -0.982 1.00 98.31 87 ASP A CA 1
ATOM 655 C C . ASP A 1 87 ? 1.344 -9.852 -2.239 1.00 98.31 87 ASP A C 1
ATOM 657 O O . ASP A 1 87 ? 2.192 -10.732 -2.390 1.00 98.31 87 ASP A O 1
ATOM 661 N N . GLU A 1 88 ? 1.224 -8.838 -3.099 1.00 98.06 88 GLU A N 1
ATOM 662 C CA . GLU A 1 88 ? 2.085 -8.660 -4.275 1.00 98.06 88 GLU A CA 1
ATOM 663 C C . GLU A 1 88 ? 3.549 -8.393 -3.887 1.00 98.06 88 GLU A C 1
ATOM 665 O O . GLU A 1 88 ? 4.468 -8.981 -4.457 1.00 98.06 88 GLU A O 1
ATOM 670 N N . ALA A 1 89 ? 3.779 -7.549 -2.879 1.00 97.88 89 ALA A N 1
ATOM 671 C CA . ALA A 1 89 ? 5.108 -7.217 -2.379 1.00 97.88 89 ALA A CA 1
ATOM 672 C C . ALA A 1 89 ? 5.848 -8.454 -1.856 1.00 97.88 89 ALA A C 1
ATOM 674 O O . ALA A 1 89 ? 7.032 -8.633 -2.128 1.00 97.88 89 ALA A O 1
ATOM 675 N N . LEU A 1 90 ? 5.150 -9.350 -1.154 1.00 98.25 90 LEU A N 1
ATOM 676 C CA . LEU A 1 90 ? 5.726 -10.606 -0.668 1.00 98.25 90 LEU A CA 1
ATOM 677 C C . LEU A 1 90 ? 6.152 -11.555 -1.802 1.00 98.25 90 LEU A C 1
ATOM 679 O O . LEU A 1 90 ? 6.978 -12.437 -1.563 1.00 98.25 90 LEU A O 1
ATOM 683 N N . ALA A 1 91 ? 5.631 -11.367 -3.018 1.00 97.12 91 ALA A N 1
ATOM 684 C CA . ALA A 1 91 ? 6.046 -12.098 -4.211 1.00 97.12 91 ALA A CA 1
ATOM 685 C C . ALA A 1 91 ? 7.209 -11.427 -4.970 1.00 97.12 91 ALA A C 1
ATOM 687 O O . ALA A 1 91 ? 7.792 -12.056 -5.858 1.00 97.12 91 ALA A O 1
ATOM 688 N N . LEU A 1 92 ? 7.587 -10.184 -4.634 1.00 96.31 92 LEU A N 1
ATOM 689 C CA . LEU A 1 92 ? 8.711 -9.511 -5.286 1.00 96.31 92 LEU A CA 1
ATOM 690 C C . LEU A 1 92 ? 10.031 -10.213 -4.939 1.00 96.31 92 LEU A C 1
ATOM 692 O O . LEU A 1 92 ? 10.327 -10.407 -3.757 1.00 96.31 92 LEU A O 1
ATOM 696 N N . PRO A 1 93 ? 10.879 -10.552 -5.926 1.00 94.88 93 PRO A N 1
ATOM 697 C CA . PRO A 1 93 ? 12.096 -11.319 -5.670 1.00 94.88 93 PRO A CA 1
ATOM 698 C C . PRO A 1 93 ? 13.077 -10.662 -4.690 1.00 94.88 93 PRO A C 1
ATOM 700 O O . PRO A 1 93 ? 13.725 -11.373 -3.921 1.00 94.88 93 PRO A O 1
ATOM 703 N N . ILE A 1 94 ? 13.186 -9.327 -4.702 1.00 95.69 94 ILE A N 1
ATOM 704 C CA . ILE A 1 94 ? 14.050 -8.580 -3.775 1.00 95.69 94 ILE A CA 1
ATOM 705 C C . ILE A 1 94 ? 13.557 -8.681 -2.321 1.00 95.69 94 ILE A C 1
ATOM 707 O O . ILE A 1 94 ? 14.365 -8.762 -1.399 1.00 95.69 94 ILE A O 1
ATOM 711 N N . ILE A 1 95 ? 12.236 -8.765 -2.121 1.00 96.62 95 ILE A N 1
ATOM 712 C CA . ILE A 1 95 ? 11.602 -8.918 -0.806 1.00 96.62 95 ILE A CA 1
ATOM 713 C C . ILE A 1 95 ? 11.643 -10.379 -0.365 1.00 96.62 95 ILE A C 1
ATOM 715 O O . ILE A 1 95 ? 12.089 -10.667 0.739 1.00 96.62 95 ILE A O 1
ATOM 719 N N . ALA A 1 96 ? 11.240 -11.315 -1.228 1.00 96.88 96 ALA A N 1
ATOM 720 C CA . ALA A 1 96 ? 11.129 -12.738 -0.904 1.00 96.88 96 ALA A CA 1
ATOM 721 C C . ALA A 1 96 ? 12.454 -13.369 -0.432 1.00 96.88 96 ALA A C 1
ATOM 723 O O . ALA A 1 96 ? 12.446 -14.330 0.336 1.00 96.88 96 ALA A O 1
ATOM 724 N N . LYS A 1 97 ? 13.597 -12.820 -0.863 1.00 96.06 97 LYS A N 1
ATOM 725 C CA . LYS A 1 97 ? 14.940 -13.258 -0.442 1.00 96.06 97 LYS A CA 1
ATOM 726 C C . LYS A 1 97 ? 15.397 -12.658 0.893 1.00 96.06 97 LYS A C 1
ATOM 728 O O . LYS A 1 97 ? 16.397 -13.112 1.443 1.00 96.06 97 LYS A O 1
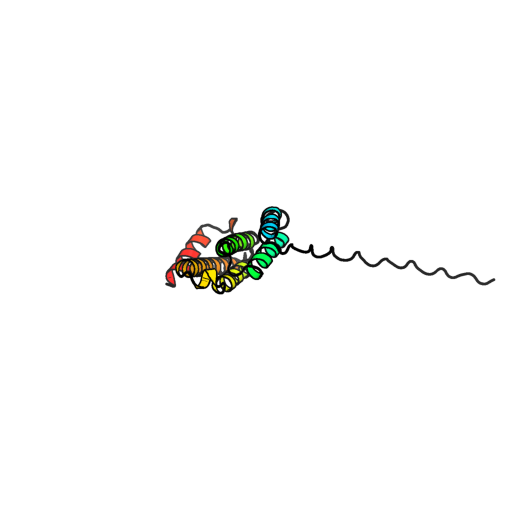ATOM 733 N N . ASN A 1 98 ? 14.695 -11.657 1.419 1.00 97.00 98 ASN A N 1
ATOM 734 C CA . ASN A 1 98 ? 15.028 -10.983 2.668 1.00 97.00 98 ASN A CA 1
ATOM 735 C C . ASN A 1 98 ? 14.012 -11.356 3.759 1.00 97.00 98 ASN A C 1
ATOM 737 O O . ASN A 1 98 ? 12.924 -10.787 3.848 1.00 97.00 98 ASN A O 1
ATOM 741 N N . ALA A 1 99 ? 14.386 -12.305 4.622 1.00 97.12 99 ALA A N 1
ATOM 742 C CA . ALA A 1 99 ? 13.506 -12.831 5.668 1.00 97.12 99 ALA A CA 1
ATOM 743 C C . ALA A 1 99 ? 12.987 -11.753 6.638 1.00 97.12 99 ALA A C 1
ATOM 745 O O . ALA A 1 99 ? 11.840 -11.836 7.081 1.00 97.12 99 ALA A O 1
ATOM 746 N N . VAL A 1 100 ? 13.799 -10.731 6.932 1.00 96.62 100 VAL A N 1
ATOM 747 C CA . VAL A 1 100 ? 13.401 -9.611 7.798 1.00 96.62 100 VAL A CA 1
ATOM 748 C C . VAL A 1 100 ? 12.313 -8.785 7.114 1.00 96.62 100 VAL A C 1
ATOM 750 O O . VAL A 1 100 ? 11.258 -8.563 7.699 1.00 96.62 100 VAL A O 1
ATOM 753 N N . MET A 1 101 ? 12.501 -8.416 5.843 1.00 96.38 101 MET A N 1
ATOM 754 C CA . MET A 1 101 ? 11.471 -7.691 5.082 1.00 96.38 101 MET A CA 1
ATOM 755 C C . MET A 1 101 ? 10.179 -8.500 4.937 1.00 96.38 101 MET A C 1
ATOM 757 O O . MET A 1 101 ? 9.087 -7.955 5.091 1.00 96.38 101 MET A O 1
ATOM 761 N N . VAL A 1 102 ? 10.282 -9.810 4.692 1.00 98.25 102 VAL A N 1
ATOM 762 C CA . VAL A 1 102 ? 9.116 -10.706 4.647 1.00 98.25 102 VAL A CA 1
ATOM 763 C C . VAL A 1 102 ? 8.354 -10.683 5.972 1.00 98.25 102 VAL A C 1
ATOM 765 O O . VAL A 1 102 ? 7.122 -10.614 5.973 1.00 98.25 102 VAL A O 1
ATOM 768 N N . GLN A 1 103 ? 9.059 -10.740 7.104 1.00 97.06 103 GLN A N 1
ATOM 769 C CA . GLN A 1 103 ? 8.436 -10.679 8.424 1.00 97.06 103 GLN A CA 1
ATOM 770 C C . GLN A 1 103 ? 7.743 -9.331 8.657 1.00 97.06 103 GLN A C 1
ATOM 772 O O . GLN A 1 103 ? 6.583 -9.320 9.076 1.00 97.06 103 GLN A O 1
ATOM 777 N N . GLU A 1 104 ? 8.400 -8.220 8.326 1.00 96.56 104 GLU A N 1
ATOM 778 C CA . GLU A 1 104 ? 7.848 -6.872 8.492 1.00 96.56 104 GLU A CA 1
ATOM 779 C C . GLU A 1 104 ? 6.598 -6.640 7.633 1.00 96.56 104 GLU A C 1
ATOM 781 O O . GLU A 1 104 ? 5.576 -6.163 8.136 1.00 96.56 104 GLU A O 1
ATOM 786 N N . PHE A 1 105 ? 6.598 -7.058 6.363 1.00 97.94 105 PHE A N 1
ATOM 787 C CA . PHE A 1 105 ? 5.409 -6.927 5.517 1.00 97.94 105 PHE A CA 1
ATOM 788 C C . PHE A 1 105 ? 4.268 -7.848 5.952 1.00 97.94 105 PHE A C 1
ATOM 790 O O . PHE A 1 105 ? 3.112 -7.423 5.969 1.00 97.94 105 PHE A O 1
ATOM 797 N N . ARG A 1 106 ? 4.557 -9.078 6.398 1.00 97.81 106 ARG A N 1
ATOM 798 C CA . ARG A 1 106 ? 3.531 -9.959 6.986 1.00 97.81 106 ARG A CA 1
ATOM 799 C C . ARG A 1 106 ? 2.935 -9.373 8.261 1.00 97.81 106 ARG A C 1
ATOM 801 O O . ARG A 1 106 ? 1.730 -9.494 8.482 1.00 97.81 106 ARG A O 1
ATOM 808 N N . ARG A 1 107 ? 3.754 -8.753 9.113 1.00 96.50 107 ARG A N 1
ATOM 809 C CA . ARG A 1 107 ? 3.289 -8.058 10.318 1.00 96.50 107 ARG A CA 1
ATOM 810 C C . ARG A 1 107 ? 2.397 -6.874 9.950 1.00 96.50 107 ARG A C 1
ATOM 812 O O . ARG A 1 107 ? 1.260 -6.825 10.407 1.00 96.50 107 ARG A O 1
ATOM 819 N N . SER A 1 108 ? 2.874 -6.004 9.065 1.00 97.06 108 SER A N 1
ATOM 820 C CA . SER A 1 108 ? 2.148 -4.819 8.593 1.00 97.06 108 SER A CA 1
ATOM 821 C C . SER A 1 108 ? 0.790 -5.186 7.996 1.00 97.06 108 SER A C 1
ATOM 823 O O . SER A 1 108 ? -0.230 -4.594 8.346 1.00 97.06 108 SER A O 1
ATOM 825 N N . ARG A 1 109 ? 0.749 -6.235 7.167 1.00 98.25 109 ARG A N 1
ATOM 826 C CA . ARG A 1 109 ? -0.485 -6.773 6.589 1.00 98.25 109 ARG A CA 1
ATOM 827 C C . ARG A 1 109 ? -1.461 -7.282 7.651 1.00 98.25 109 ARG A C 1
ATOM 829 O O . ARG A 1 109 ? -2.648 -6.993 7.553 1.00 98.25 109 ARG A O 1
ATOM 836 N N . ARG A 1 110 ? -0.992 -8.029 8.661 1.00 97.75 110 ARG A N 1
ATOM 837 C CA . ARG A 1 110 ? -1.851 -8.540 9.751 1.00 97.75 110 ARG A CA 1
ATOM 838 C C . ARG A 1 110 ? -2.466 -7.407 10.569 1.00 97.75 110 ARG A C 1
ATOM 840 O O . ARG A 1 110 ? -3.677 -7.420 10.776 1.00 97.75 110 ARG A O 1
ATOM 847 N N . THR A 1 111 ? -1.664 -6.423 10.977 1.00 97.44 111 THR A N 1
ATOM 848 C CA . THR A 1 111 ? -2.173 -5.233 11.677 1.00 97.44 111 THR A CA 1
ATOM 849 C C . THR A 1 111 ? -3.202 -4.505 10.814 1.00 97.44 111 THR A C 1
ATOM 851 O O . THR A 1 111 ? -4.300 -4.215 11.282 1.00 97.44 111 THR A O 1
ATOM 854 N N . LEU A 1 112 ? -2.897 -4.255 9.535 1.00 98.31 112 LEU A N 1
ATOM 855 C CA . LEU A 1 112 ? -3.807 -3.527 8.651 1.00 98.31 112 LEU A CA 1
ATOM 856 C C . LEU A 1 112 ? -5.124 -4.275 8.404 1.00 98.31 112 LEU A C 1
ATOM 858 O O . LEU A 1 112 ? -6.175 -3.646 8.319 1.00 98.31 112 LEU A O 1
ATOM 862 N N . HIS A 1 113 ? -5.080 -5.606 8.327 1.00 98.38 113 HIS A N 1
ATOM 863 C CA . HIS A 1 113 ? -6.278 -6.434 8.212 1.00 98.38 113 HIS A CA 1
ATOM 864 C C . HIS A 1 113 ? -7.175 -6.272 9.441 1.00 98.38 113 HIS A C 1
ATOM 866 O O . HIS A 1 113 ? -8.367 -6.019 9.297 1.00 98.38 113 HIS A O 1
ATOM 872 N N . ALA A 1 114 ? -6.597 -6.336 10.645 1.00 98.25 114 ALA A N 1
ATOM 873 C CA . ALA A 1 114 ? -7.342 -6.137 11.884 1.00 98.25 114 ALA A CA 1
ATOM 874 C C . ALA A 1 114 ? -7.959 -4.727 11.968 1.00 98.25 114 ALA A C 1
ATOM 876 O O . ALA A 1 114 ? -9.130 -4.599 12.321 1.00 98.25 114 ALA A O 1
ATOM 877 N N . VAL A 1 115 ? -7.223 -3.680 11.568 1.00 98.50 115 VAL A N 1
ATOM 878 C CA . VAL A 1 115 ? -7.778 -2.316 11.458 1.00 98.50 115 VAL A CA 1
ATOM 879 C C . VAL A 1 115 ? -8.964 -2.291 10.490 1.00 98.50 115 VAL A C 1
ATOM 881 O O . VAL A 1 115 ? -10.025 -1.772 10.832 1.00 98.50 115 VAL A O 1
ATOM 884 N N . SER A 1 116 ? -8.813 -2.881 9.302 1.00 98.44 116 SER A N 1
ATOM 885 C CA . SER A 1 116 ? -9.864 -2.911 8.281 1.00 98.44 116 SER A CA 1
ATOM 886 C C . SER A 1 116 ? -11.139 -3.608 8.774 1.00 98.44 116 SER A C 1
ATOM 888 O O . SER A 1 116 ? -12.239 -3.084 8.587 1.00 98.44 116 SER A O 1
ATOM 890 N N . ASP A 1 117 ? -11.007 -4.739 9.469 1.00 98.31 117 ASP A N 1
ATOM 891 C CA . ASP A 1 117 ? -12.140 -5.466 10.050 1.00 98.31 117 ASP A CA 1
ATOM 892 C C . ASP A 1 117 ? -12.846 -4.658 11.143 1.00 98.31 117 ASP A C 1
ATOM 894 O O . ASP A 1 117 ? -14.076 -4.578 11.170 1.00 98.31 117 ASP A O 1
ATOM 898 N N . MET A 1 118 ? -12.079 -4.005 12.020 1.00 98.19 118 MET A N 1
ATOM 899 C CA . MET A 1 118 ? -12.632 -3.158 13.079 1.00 98.19 118 MET A CA 1
ATOM 900 C C . MET A 1 118 ? -13.384 -1.950 12.514 1.00 98.19 118 MET A C 1
ATOM 902 O O . MET A 1 118 ? -14.461 -1.613 13.007 1.00 98.19 118 MET A O 1
ATOM 906 N N . LEU A 1 119 ? -12.862 -1.318 11.462 1.00 98.38 119 LEU A N 1
ATOM 907 C CA . LEU A 1 119 ? -13.536 -0.212 10.779 1.00 98.38 119 LEU A CA 1
ATOM 908 C C . LEU A 1 119 ? -14.829 -0.664 10.090 1.00 98.38 119 LEU A C 1
ATOM 910 O O . LEU A 1 119 ? -15.852 0.013 10.199 1.00 98.38 119 LEU A O 1
ATOM 914 N N . ARG A 1 120 ? -14.827 -1.839 9.445 1.00 98.19 120 ARG A N 1
ATOM 915 C CA . ARG A 1 120 ? -16.046 -2.449 8.884 1.00 98.19 120 ARG A CA 1
ATOM 916 C C . ARG A 1 120 ? -17.095 -2.706 9.960 1.00 98.19 120 ARG A C 1
ATOM 918 O O . ARG A 1 120 ? -18.249 -2.332 9.774 1.00 98.19 120 ARG A O 1
ATOM 925 N N . ALA A 1 121 ? -16.696 -3.280 11.094 1.00 97.81 121 ALA A N 1
ATOM 926 C CA . ALA A 1 121 ? -17.597 -3.551 12.213 1.00 97.81 121 ALA A CA 1
ATOM 927 C C . ALA A 1 121 ? -18.198 -2.270 12.822 1.00 97.81 121 ALA A C 1
ATOM 929 O O . ALA A 1 121 ? -19.326 -2.291 13.309 1.00 97.81 121 ALA A O 1
ATOM 930 N N . ARG A 1 122 ? -17.469 -1.146 12.765 1.00 96.56 122 ARG A N 1
ATOM 931 C CA . ARG A 1 122 ? -17.929 0.183 13.206 1.00 96.56 122 ARG A CA 1
ATOM 932 C C . ARG A 1 122 ? -18.752 0.939 12.152 1.00 96.56 122 ARG A C 1
ATOM 934 O O . ARG A 1 122 ? -19.250 2.021 12.446 1.00 96.56 122 ARG A O 1
ATOM 941 N N . GLY A 1 123 ? -18.902 0.399 10.940 1.00 97.94 123 GLY A N 1
ATOM 942 C CA . GLY A 1 123 ? -19.619 1.056 9.843 1.00 97.94 123 GLY A CA 1
ATOM 943 C C . GLY A 1 123 ? -18.834 2.178 9.150 1.00 97.94 123 GLY A C 1
ATOM 944 O O . GLY A 1 123 ? -19.423 2.956 8.405 1.00 97.94 123 GLY A O 1
ATOM 945 N N . THR A 1 124 ? -17.515 2.257 9.352 1.00 97.94 124 THR A N 1
ATOM 946 C CA . THR A 1 124 ? -16.626 3.277 8.764 1.00 97.94 124 THR A CA 1
ATOM 947 C C . THR A 1 124 ? -15.484 2.658 7.937 1.00 97.94 124 THR A C 1
ATOM 949 O O . THR A 1 124 ? -14.318 3.008 8.119 1.00 97.94 124 THR A O 1
ATOM 952 N N . PRO A 1 125 ? -15.773 1.745 6.986 1.00 97.69 125 PRO A N 1
ATOM 953 C CA . PRO A 1 125 ? -14.758 0.925 6.315 1.00 97.69 125 PRO A CA 1
ATOM 954 C C . PRO A 1 125 ? -13.746 1.709 5.469 1.00 97.69 125 PRO A C 1
ATOM 956 O O . PRO A 1 125 ? -12.698 1.165 5.146 1.00 97.69 125 PRO A O 1
ATOM 959 N N . ALA A 1 126 ? -14.060 2.952 5.101 1.00 97.88 126 ALA A N 1
ATOM 960 C CA . ALA A 1 126 ? -13.211 3.825 4.293 1.00 97.88 126 ALA A CA 1
ATOM 961 C C . ALA A 1 126 ? -12.671 5.031 5.083 1.00 97.88 126 ALA A C 1
ATOM 963 O O . ALA A 1 126 ? -12.231 6.003 4.476 1.00 97.88 126 ALA A O 1
ATOM 964 N N . LEU A 1 127 ? -12.726 4.999 6.423 1.00 98.50 127 LEU A N 1
ATOM 965 C CA . LEU A 1 127 ? -12.142 6.058 7.249 1.00 98.50 127 LEU A CA 1
ATOM 966 C C . LEU A 1 127 ? -10.648 6.198 6.909 1.00 98.50 127 LEU A C 1
ATOM 968 O O . LEU A 1 127 ? -9.946 5.184 6.982 1.00 98.50 127 LEU A O 1
ATOM 972 N N . PRO A 1 128 ? -10.145 7.391 6.542 1.00 98.38 128 PRO A N 1
ATOM 973 C CA . PRO A 1 128 ? -8.723 7.613 6.305 1.00 98.38 128 PRO A CA 1
ATOM 974 C C . PRO A 1 128 ? -7.882 7.163 7.496 1.00 98.38 128 PRO A C 1
ATOM 976 O O . PRO A 1 128 ? -8.234 7.421 8.644 1.00 98.38 128 PRO A O 1
ATOM 979 N N . PHE A 1 129 ? -6.745 6.511 7.249 1.00 98.06 129 PHE A N 1
ATOM 980 C CA . PHE A 1 129 ? -5.954 5.924 8.336 1.00 98.06 129 PHE A CA 1
ATOM 981 C C . PHE A 1 129 ? -5.487 6.947 9.383 1.00 98.06 129 PHE A C 1
ATOM 983 O O . PHE A 1 129 ? -5.384 6.610 10.556 1.00 98.06 129 PHE A O 1
ATOM 990 N N . GLY A 1 130 ? -5.231 8.193 8.972 1.00 97.25 130 GLY A N 1
ATOM 991 C CA . GLY A 1 130 ? -4.860 9.279 9.888 1.00 97.25 130 GLY A CA 1
ATOM 992 C C . GLY A 1 130 ? -5.982 9.712 10.838 1.00 97.25 130 GLY A C 1
ATOM 993 O O . GLY A 1 130 ? -5.712 10.385 11.823 1.00 97.25 130 GLY A O 1
ATOM 994 N N . GLU A 1 131 ? -7.221 9.309 10.563 1.00 98.25 131 GLU A N 1
ATOM 995 C CA . GLU A 1 131 ? -8.403 9.586 11.383 1.00 98.25 131 GLU A CA 1
ATOM 996 C C . GLU A 1 131 ? -8.831 8.365 12.212 1.00 98.25 131 GLU A C 1
ATOM 998 O O . GLU A 1 131 ? -9.806 8.427 12.962 1.00 98.25 131 GLU A O 1
ATOM 1003 N N . VAL A 1 132 ? -8.124 7.234 12.089 1.00 98.38 132 VAL A N 1
ATOM 1004 C CA . VAL A 1 132 ? -8.446 6.015 12.834 1.00 98.38 132 VAL A CA 1
ATOM 1005 C C . VAL A 1 132 ? -8.162 6.235 14.323 1.00 98.38 132 VAL A C 1
ATOM 1007 O O . VAL A 1 132 ? -7.038 6.592 14.677 1.00 98.38 132 VAL A O 1
ATOM 1010 N N . PRO A 1 133 ? -9.141 5.982 15.212 1.00 97.88 133 PRO A N 1
ATOM 1011 C CA . PRO A 1 133 ? -8.950 6.155 16.647 1.00 97.88 133 PRO A CA 1
ATOM 1012 C C . PRO A 1 133 ? -7.792 5.314 17.207 1.00 97.88 133 PRO A C 1
ATOM 1014 O O . PRO A 1 133 ? -7.634 4.143 16.852 1.00 97.88 133 PRO A O 1
ATOM 1017 N N . GLU A 1 134 ? -7.010 5.878 18.130 1.00 96.88 134 GLU A N 1
ATOM 1018 C CA . GLU A 1 134 ? -5.847 5.195 18.721 1.00 96.88 134 GLU A CA 1
ATOM 1019 C C . GLU A 1 134 ? -6.215 3.878 19.425 1.00 96.88 134 GLU A C 1
ATOM 1021 O O . GLU A 1 134 ? -5.440 2.922 19.398 1.00 96.88 134 GLU A O 1
ATOM 1026 N N . ASP A 1 135 ? -7.416 3.781 20.008 1.00 96.69 135 ASP A N 1
ATOM 1027 C CA . ASP A 1 135 ? -7.913 2.548 20.628 1.00 96.69 135 ASP A CA 1
ATOM 1028 C C . ASP A 1 135 ? -8.092 1.417 19.605 1.00 96.69 135 ASP A C 1
ATOM 1030 O O . ASP A 1 135 ? -7.812 0.258 19.923 1.00 96.69 135 ASP A O 1
ATOM 1034 N N . VAL A 1 136 ? -8.503 1.747 18.372 1.00 97.38 136 VAL A N 1
ATOM 1035 C CA . VAL A 1 136 ? -8.597 0.792 17.257 1.00 97.38 136 VAL A CA 1
ATOM 1036 C C . VAL A 1 136 ? -7.212 0.310 16.873 1.00 97.38 136 VAL A C 1
ATOM 1038 O O . VAL A 1 136 ? -7.003 -0.894 16.760 1.00 97.38 136 VAL A O 1
ATOM 1041 N N . LEU A 1 137 ? -6.263 1.233 16.703 1.00 97.44 137 LEU A N 1
ATOM 1042 C CA . LEU A 1 137 ? -4.890 0.899 16.322 1.00 97.44 137 LEU A CA 1
ATOM 1043 C C . LEU A 1 137 ? -4.242 -0.016 17.369 1.00 97.44 137 LEU A C 1
ATOM 1045 O O . LEU A 1 137 ? -3.752 -1.093 17.034 1.00 97.44 137 LEU A O 1
ATOM 1049 N N . ALA A 1 138 ? -4.343 0.344 18.650 1.00 96.81 138 ALA A N 1
ATOM 1050 C CA . ALA A 1 138 ? -3.810 -0.461 19.743 1.00 96.81 138 ALA A CA 1
ATOM 1051 C C . ALA A 1 138 ? -4.490 -1.838 19.854 1.00 96.81 138 ALA A C 1
ATOM 1053 O O . ALA A 1 138 ? -3.839 -2.833 20.183 1.00 96.81 138 ALA A O 1
ATOM 1054 N N . ALA A 1 139 ? -5.801 -1.925 19.605 1.00 96.69 139 ALA A N 1
ATOM 1055 C CA . ALA A 1 139 ? -6.513 -3.201 19.600 1.00 96.69 139 ALA A CA 1
ATOM 1056 C C . ALA A 1 139 ? -6.106 -4.086 18.412 1.00 96.69 139 ALA A C 1
ATOM 1058 O O . ALA A 1 139 ? -5.888 -5.285 18.600 1.00 96.69 139 ALA A O 1
ATOM 1059 N N . ALA A 1 140 ? -5.952 -3.501 17.224 1.00 96.69 140 ALA A N 1
ATOM 1060 C CA . ALA A 1 140 ? -5.497 -4.192 16.026 1.00 96.69 140 ALA A CA 1
ATOM 1061 C C . ALA A 1 140 ? -4.067 -4.732 16.181 1.00 96.69 140 ALA A C 1
ATOM 1063 O O . ALA A 1 140 ? -3.811 -5.880 15.821 1.00 96.69 140 ALA A O 1
ATOM 1064 N N . ASP A 1 141 ? -3.159 -3.960 16.785 1.00 94.75 141 ASP A N 1
ATOM 1065 C CA . ASP A 1 141 ? -1.790 -4.405 17.065 1.00 94.75 141 ASP A CA 1
ATOM 1066 C C . ASP A 1 141 ? -1.745 -5.585 18.039 1.00 94.75 141 ASP A C 1
ATOM 1068 O O . ASP A 1 141 ? -1.030 -6.562 17.798 1.00 94.75 141 ASP A O 1
ATOM 1072 N N . ARG A 1 142 ? -2.552 -5.549 19.109 1.00 94.44 142 ARG A N 1
ATOM 1073 C CA . ARG A 1 142 ? -2.692 -6.695 20.023 1.00 94.44 142 ARG A CA 1
ATOM 1074 C C . ARG A 1 142 ? -3.232 -7.924 19.296 1.00 94.44 142 ARG A C 1
ATOM 1076 O O . ARG A 1 142 ? -2.684 -9.011 19.452 1.00 94.44 142 ARG A O 1
ATOM 1083 N N . GLN A 1 143 ? -4.277 -7.762 18.482 1.00 93.19 143 GLN A N 1
ATOM 1084 C CA . GLN A 1 143 ? -4.848 -8.862 17.703 1.00 93.19 143 GLN A CA 1
ATOM 1085 C C . GLN A 1 143 ? -3.813 -9.459 16.738 1.00 93.19 143 GLN A C 1
ATOM 1087 O O . GLN A 1 143 ? -3.657 -10.675 16.685 1.00 93.19 143 GLN A O 1
ATOM 1092 N N . ALA A 1 144 ? -3.064 -8.623 16.016 1.00 89.69 144 ALA A N 1
ATOM 1093 C CA . ALA A 1 144 ? -2.047 -9.069 15.068 1.00 89.69 144 ALA A CA 1
ATOM 1094 C C . ALA A 1 144 ? -0.852 -9.770 15.742 1.00 89.69 144 ALA A C 1
ATOM 1096 O O . ALA A 1 144 ? -0.293 -10.707 15.164 1.00 89.69 144 ALA A O 1
ATOM 1097 N N . GLY A 1 145 ? -0.473 -9.336 16.951 1.00 81.81 145 GLY A N 1
ATOM 1098 C CA . GLY A 1 145 ? 0.601 -9.932 17.751 1.00 81.81 145 GLY A CA 1
ATOM 1099 C C . GLY A 1 145 ? 0.243 -11.278 18.387 1.00 81.81 145 GLY A C 1
ATOM 1100 O O . GLY A 1 145 ? 1.118 -12.112 18.564 1.00 81.81 145 GLY A O 1
ATOM 1101 N N . ASN A 1 146 ? -1.035 -11.538 18.666 1.00 70.88 146 ASN A N 1
ATOM 1102 C CA . ASN A 1 146 ? -1.477 -12.781 19.314 1.00 70.88 146 ASN A CA 1
ATOM 1103 C C . ASN A 1 146 ? -1.521 -14.007 18.373 1.00 70.88 146 ASN A C 1
ATOM 1105 O O . ASN A 1 146 ? -1.818 -15.112 18.820 1.00 70.88 146 ASN A O 1
ATOM 1109 N N . HIS A 1 147 ? -1.245 -13.825 17.077 1.00 56.50 147 HIS A N 1
ATOM 1110 C CA . HIS A 1 147 ? -1.241 -14.880 16.052 1.00 56.50 147 HIS A CA 1
ATOM 1111 C C . HIS A 1 147 ? 0.179 -15.255 15.569 1.00 56.50 147 HIS A C 1
ATOM 1113 O O . HIS A 1 147 ? 0.358 -15.616 14.402 1.00 56.50 147 HIS A O 1
ATOM 1119 N N . THR A 1 148 ? 1.201 -15.101 16.415 1.00 52.19 148 THR A N 1
ATOM 1120 C CA . THR A 1 148 ? 2.572 -15.624 16.210 1.00 52.19 148 THR A CA 1
ATOM 1121 C C . THR A 1 148 ? 2.837 -16.796 17.129 1.00 52.19 148 THR A C 1
ATOM 1123 O O . THR A 1 148 ? 3.451 -17.767 16.642 1.00 52.19 148 THR A O 1
#

Foldseek 3Di:
DDDDDDDDDDDDDDDDDDPPPDQDQDLVSLVVQLVVCLPVPVVSNLVSLVSNCVNPLQDPCNLVSLVVNLLSCLQQLNLVVNLVSLVVNCVRPNQVVDPVSNVVSLLVSQLSVQLQVVCVVVVNNSPRNVPRDPVSSVVSNVRSVVPD

Radius of gyration: 22.5 Å; chains: 1; bounding box: 58×42×77 Å